Protein AF-A0A958QYE8-F1 (afdb_monomer_lite)

Foldseek 3Di:
DQAQVVLLVLLVQQLVCVVVVHQSVVSLVVSCVVCVPRPLSVVSVVQVVCVVDPCNVVSVVPDDHDPSSVLSVVLSVCVVVVDDSNVVSVVSSVVSVVVVVVVVVVVVVCVVVVVVVVVCVVVVVVVVCVVCVVVVVVVVVVVD

Sequence (144 aa):
MEDIAPPLRFVLSLRMGIDNGHSIQNSIRHFIEEFPTNSFTLLLELWMAESKTENRSKFLSSVHWTPWRQIVLDLVDLGLQGHSILEDLDALEKDLTLACENQIARELQKLPFVALIPVLMLQFPAYLLLLLGPWLSELIEQLV

Radius of gyration: 26.41 Å; chains: 1; bounding box: 58×33×73 Å

Secondary structure (DSSP, 8-state):
-TTTHHHHHHHHHHHHHHHTT--HHHHHHHHHHH-TT-HHHHHHHHHHHHTTSTTHHHHHHHS---HHHHHHHHHHHHHHTT---HHHHHHHHHHHHHHHHHHHHHHHHHHHHHHHHHHHHHHHHHHHHHHHHHHHHHHHHHH-

pLDDT: mean 87.39, std 8.95, range [54.25, 95.0]

Structure (mmCIF, N/CA/C/O backbone):
data_AF-A0A958QYE8-F1
#
_entry.id   AF-A0A958QYE8-F1
#
loop_
_atom_site.group_PDB
_atom_site.id
_atom_site.type_symbol
_atom_site.label_atom_id
_atom_site.label_alt_id
_atom_site.label_comp_id
_atom_site.label_asym_id
_atom_site.label_entity_id
_atom_site.label_seq_id
_atom_site.pdbx_PDB_ins_code
_atom_site.Cartn_x
_atom_site.Cartn_y
_atom_site.Cartn_z
_atom_site.occupancy
_atom_site.B_iso_or_equiv
_atom_site.auth_seq_id
_atom_site.auth_comp_id
_atom_site.auth_asym_id
_atom_site.auth_atom_id
_atom_site.pdbx_PDB_model_num
ATOM 1 N N . MET A 1 1 ? 3.872 4.231 -7.619 1.00 54.25 1 MET A N 1
ATOM 2 C CA . MET A 1 1 ? 3.409 3.178 -6.681 1.00 54.25 1 MET A CA 1
ATOM 3 C C . MET A 1 1 ? 2.779 3.754 -5.404 1.00 54.25 1 MET A C 1
ATOM 5 O O . MET A 1 1 ? 2.394 2.982 -4.537 1.00 54.25 1 MET A O 1
ATOM 9 N N . GLU A 1 2 ? 2.646 5.081 -5.263 1.00 58.41 2 GLU A N 1
ATOM 10 C CA . GLU A 1 2 ? 2.362 5.722 -3.964 1.00 58.41 2 GLU A CA 1
ATOM 11 C C . GLU A 1 2 ? 0.888 5.691 -3.519 1.00 58.41 2 GLU A C 1
ATOM 13 O O . GLU A 1 2 ? 0.601 5.923 -2.344 1.00 58.41 2 GLU A O 1
ATOM 18 N N . ASP A 1 3 ? -0.053 5.373 -4.412 1.00 66.62 3 ASP A N 1
ATOM 19 C CA . ASP A 1 3 ? -1.479 5.553 -4.104 1.00 66.62 3 ASP A CA 1
ATOM 20 C C . ASP A 1 3 ? -2.139 4.354 -3.410 1.00 66.62 3 ASP A C 1
ATOM 22 O O . ASP A 1 3 ? -2.993 4.565 -2.549 1.00 66.62 3 ASP A O 1
ATOM 26 N N . ILE A 1 4 ? -1.748 3.119 -3.760 1.00 75.81 4 ILE A N 1
ATOM 27 C CA . ILE A 1 4 ? -2.414 1.872 -3.314 1.00 75.81 4 ILE A CA 1
ATOM 28 C C . ILE A 1 4 ? -1.532 1.048 -2.364 1.00 75.81 4 ILE A C 1
ATOM 30 O O . ILE A 1 4 ? -2.034 0.449 -1.414 1.00 75.81 4 ILE A O 1
ATOM 34 N N . ALA A 1 5 ? -0.211 1.047 -2.566 1.00 82.19 5 ALA A N 1
ATOM 35 C CA . ALA A 1 5 ? 0.693 0.211 -1.775 1.00 82.19 5 ALA A CA 1
ATOM 36 C C . ALA A 1 5 ? 0.781 0.620 -0.287 1.00 82.19 5 ALA A C 1
ATOM 38 O O . ALA A 1 5 ? 0.734 -0.272 0.563 1.00 82.19 5 ALA A O 1
ATOM 39 N N . PRO A 1 6 ? 0.868 1.919 0.080 1.00 87.56 6 PRO A N 1
ATOM 40 C CA . PRO A 1 6 ? 0.916 2.303 1.492 1.00 87.56 6 PRO A CA 1
ATOM 41 C C . PRO A 1 6 ? -0.366 1.974 2.282 1.00 87.56 6 PRO A C 1
ATOM 43 O O . PRO A 1 6 ? -0.230 1.396 3.362 1.00 87.56 6 PRO A O 1
ATOM 46 N N . PRO A 1 7 ? -1.587 2.249 1.769 1.00 90.38 7 PRO A N 1
ATOM 47 C CA . PRO A 1 7 ? -2.825 1.833 2.432 1.00 90.38 7 PRO A CA 1
ATOM 48 C C . PRO A 1 7 ? -2.943 0.316 2.604 1.00 90.38 7 PRO A C 1
ATOM 50 O O . PRO A 1 7 ? -3.284 -0.138 3.690 1.00 90.38 7 PRO A O 1
ATOM 53 N N . LEU A 1 8 ? -2.596 -0.475 1.578 1.00 92.12 8 LEU A N 1
ATOM 54 C CA . LEU A 1 8 ? -2.614 -1.941 1.668 1.00 92.12 8 LEU A CA 1
ATOM 55 C C . LEU A 1 8 ? -1.680 -2.448 2.770 1.00 92.12 8 LEU A C 1
ATOM 57 O O . LEU A 1 8 ? -2.070 -3.268 3.597 1.00 92.12 8 LEU A O 1
ATOM 61 N N . ARG A 1 9 ? -0.451 -1.925 2.820 1.00 92.12 9 ARG A N 1
ATOM 62 C CA . ARG A 1 9 ? 0.522 -2.308 3.848 1.00 92.12 9 ARG A CA 1
ATOM 63 C C . ARG A 1 9 ? 0.019 -1.993 5.255 1.00 92.12 9 ARG A C 1
ATOM 65 O O . ARG A 1 9 ? 0.217 -2.791 6.167 1.00 92.12 9 ARG A O 1
ATOM 72 N N . PHE A 1 10 ? -0.620 -0.841 5.422 1.00 93.88 10 PHE A N 1
ATOM 73 C CA . PHE A 1 10 ? -1.219 -0.457 6.690 1.00 93.88 10 PHE A CA 1
ATOM 74 C C . PHE A 1 10 ? -2.375 -1.380 7.082 1.00 93.88 10 PHE A C 1
ATOM 76 O O . PHE A 1 10 ? -2.386 -1.855 8.211 1.00 93.88 10 PHE A O 1
ATOM 83 N N . VAL A 1 11 ? -3.293 -1.690 6.160 1.00 94.31 11 VAL A N 1
ATOM 84 C CA . VAL A 1 11 ? -4.408 -2.625 6.405 1.00 94.31 11 VAL A CA 1
ATOM 85 C C . VAL A 1 11 ? -3.886 -3.990 6.860 1.00 94.31 11 VAL A C 1
ATOM 87 O O . VAL A 1 11 ? -4.338 -4.498 7.883 1.00 94.31 11 VAL A O 1
ATOM 90 N N . LEU A 1 12 ? -2.867 -4.530 6.182 1.00 93.25 12 LEU A N 1
ATOM 91 C CA . LEU A 1 12 ? -2.224 -5.794 6.558 1.00 93.25 12 LEU A CA 1
ATOM 92 C C . LEU A 1 12 ? -1.602 -5.738 7.962 1.00 93.25 12 LEU A C 1
ATOM 94 O O . LEU A 1 12 ? -1.792 -6.648 8.769 1.00 93.25 12 LEU A O 1
ATOM 98 N N . SER A 1 13 ? -0.875 -4.661 8.272 1.00 93.50 13 SER A N 1
ATOM 99 C CA . SER A 1 13 ? -0.267 -4.467 9.593 1.00 93.50 13 SER A CA 1
ATOM 100 C C . SER A 1 13 ? -1.315 -4.304 10.692 1.00 93.50 13 SER A C 1
ATOM 102 O O . SER A 1 13 ? -1.131 -4.813 11.798 1.00 93.50 13 SER A O 1
ATOM 104 N N . LEU A 1 14 ? -2.400 -3.586 10.405 1.00 94.25 14 LEU A N 1
ATOM 105 C CA . LEU A 1 14 ? -3.479 -3.336 11.346 1.00 94.25 14 LEU A CA 1
ATOM 106 C C . LEU A 1 14 ? -4.229 -4.629 11.656 1.00 94.25 14 LEU A C 1
ATOM 108 O O . LEU A 1 14 ? -4.405 -4.958 12.827 1.00 94.25 14 LEU A O 1
ATOM 112 N N . ARG A 1 15 ? -4.597 -5.389 10.622 1.00 93.75 15 ARG A N 1
ATOM 113 C CA . ARG A 1 15 ? -5.229 -6.702 10.757 1.00 93.75 15 ARG A CA 1
ATOM 114 C C . ARG A 1 15 ? -4.366 -7.646 11.588 1.00 93.75 15 ARG A C 1
ATOM 116 O O . ARG A 1 15 ? -4.839 -8.174 12.585 1.00 93.75 15 ARG A O 1
ATOM 123 N N . MET A 1 16 ? -3.088 -7.790 11.236 1.00 92.69 16 MET A N 1
ATOM 124 C CA . MET A 1 16 ? -2.157 -8.634 11.991 1.00 92.69 16 MET A CA 1
ATOM 125 C C . MET A 1 16 ? -2.052 -8.193 13.456 1.00 92.69 16 MET A C 1
ATOM 127 O O . MET A 1 16 ? -1.948 -9.021 14.356 1.00 92.69 16 MET A O 1
ATOM 131 N N . GLY A 1 17 ? -2.101 -6.886 13.715 1.00 92.50 17 GLY A N 1
ATOM 132 C CA . GLY A 1 17 ? -2.165 -6.350 15.067 1.00 92.50 17 GLY A CA 1
ATOM 133 C C . GLY A 1 17 ? -3.415 -6.801 15.825 1.00 92.50 17 GLY A C 1
ATOM 134 O O . GLY A 1 17 ? -3.298 -7.297 16.945 1.00 92.50 17 GLY A O 1
ATOM 135 N N . ILE A 1 18 ? -4.587 -6.666 15.205 1.00 91.75 18 ILE A N 1
ATOM 136 C CA . ILE A 1 18 ? -5.882 -7.049 15.785 1.00 91.75 18 ILE A CA 1
ATOM 137 C C . ILE A 1 18 ? -5.949 -8.562 16.033 1.00 91.75 18 ILE A C 1
ATOM 139 O O . ILE A 1 18 ? -6.336 -8.973 17.125 1.00 91.75 18 ILE A O 1
ATOM 143 N N . ASP A 1 19 ? -5.508 -9.381 15.075 1.00 91.69 19 ASP A N 1
ATOM 144 C CA . ASP A 1 19 ? -5.477 -10.848 15.191 1.00 91.69 19 ASP A CA 1
ATOM 145 C C . ASP A 1 19 ? -4.584 -11.313 16.357 1.00 91.69 19 ASP A C 1
ATOM 147 O O . ASP A 1 19 ? -4.879 -12.301 17.030 1.00 91.69 19 ASP A O 1
ATOM 151 N N . ASN A 1 20 ? -3.522 -10.557 16.654 1.00 92.81 20 ASN A N 1
ATOM 152 C CA . ASN A 1 20 ? -2.636 -10.785 17.797 1.00 92.81 20 ASN A CA 1
ATOM 153 C C . ASN A 1 20 ? -3.158 -10.182 19.119 1.00 92.81 20 ASN A C 1
ATOM 155 O O . ASN A 1 20 ? -2.465 -10.223 20.137 1.00 92.81 20 ASN A O 1
ATOM 159 N N . GLY A 1 21 ? -4.365 -9.610 19.130 1.00 91.94 21 GLY A N 1
ATOM 160 C CA . GLY A 1 21 ? -4.985 -9.012 20.314 1.00 91.94 21 GLY A CA 1
ATOM 161 C C . GLY A 1 21 ? -4.470 -7.614 20.669 1.00 91.94 21 GLY A C 1
ATOM 162 O O . GLY A 1 21 ? -4.717 -7.132 21.777 1.00 91.94 21 GLY A O 1
ATOM 163 N N . HIS A 1 22 ? -3.753 -6.937 19.766 1.00 92.62 22 HIS A N 1
ATOM 164 C CA . HIS A 1 22 ? -3.380 -5.539 19.964 1.00 92.62 22 HIS A CA 1
ATOM 165 C C . HIS A 1 22 ? -4.569 -4.607 19.718 1.00 92.62 22 HIS A C 1
ATOM 167 O O . HIS A 1 22 ? -5.427 -4.851 18.872 1.00 92.62 22 HIS A O 1
ATOM 173 N N . SER A 1 23 ? -4.604 -3.491 20.450 1.00 92.50 23 SER A N 1
ATOM 174 C CA . SER A 1 23 ? -5.573 -2.436 20.167 1.00 92.50 23 SER A CA 1
ATOM 175 C C . SER A 1 23 ? -5.223 -1.723 18.862 1.00 92.50 23 SER A C 1
ATOM 177 O O . SER A 1 23 ? -4.049 -1.524 18.545 1.00 92.50 23 SER A O 1
ATOM 179 N N . ILE A 1 24 ? -6.247 -1.246 18.156 1.00 91.50 24 ILE A N 1
ATOM 180 C CA . ILE A 1 24 ? -6.110 -0.481 16.908 1.00 91.50 24 ILE A CA 1
ATOM 181 C C . ILE A 1 24 ? -5.141 0.698 17.080 1.00 91.50 24 ILE A C 1
ATOM 183 O O . ILE A 1 24 ? -4.248 0.893 16.263 1.00 91.50 24 ILE A O 1
ATOM 187 N N . GLN A 1 25 ? -5.246 1.445 18.186 1.00 91.38 25 GLN A N 1
ATOM 188 C CA . GLN A 1 25 ? -4.328 2.553 18.485 1.00 91.38 25 GLN A CA 1
ATOM 189 C C . GLN A 1 25 ? -2.870 2.100 18.600 1.00 91.38 25 GLN A C 1
ATOM 191 O O . GLN A 1 25 ? -1.970 2.799 18.135 1.00 91.38 25 GLN A O 1
ATOM 196 N N . ASN A 1 26 ? -2.629 0.950 19.236 1.00 92.62 26 ASN A N 1
ATOM 197 C CA . ASN A 1 26 ? -1.281 0.419 19.384 1.00 92.62 26 ASN A CA 1
ATOM 198 C C . ASN A 1 26 ? -0.715 -0.032 18.034 1.00 92.62 26 ASN A C 1
ATOM 200 O O . ASN A 1 26 ? 0.432 0.271 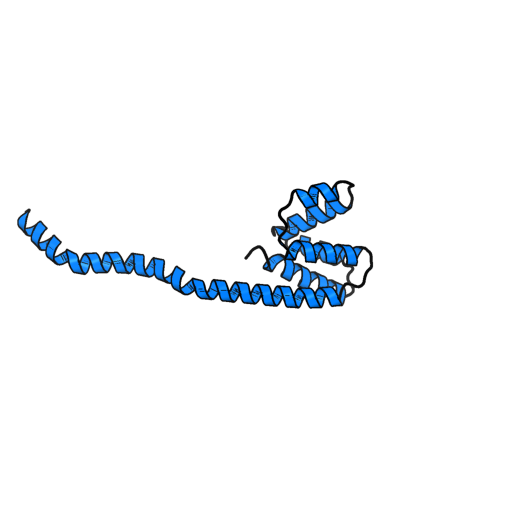17.722 1.00 92.62 26 ASN A O 1
ATOM 204 N N . SER A 1 27 ? -1.533 -0.687 17.210 1.00 93.88 27 SER A N 1
ATOM 205 C CA . SER A 1 27 ? -1.158 -1.106 15.857 1.00 93.88 27 SER A CA 1
ATOM 206 C C . SER A 1 27 ? -0.851 0.078 14.938 1.00 93.88 27 SER A C 1
ATOM 208 O O . SER A 1 27 ? 0.134 0.034 14.206 1.00 93.88 27 SER A O 1
ATOM 210 N N . ILE A 1 28 ? -1.629 1.165 15.013 1.00 92.50 28 ILE A N 1
ATOM 211 C CA . ILE A 1 28 ? -1.352 2.395 14.254 1.00 92.50 28 ILE A CA 1
ATOM 212 C C . ILE A 1 28 ? -0.016 3.003 14.679 1.00 92.50 28 ILE A C 1
ATOM 214 O O . ILE A 1 28 ? 0.795 3.361 13.828 1.00 92.50 28 ILE A O 1
ATOM 218 N N . ARG A 1 29 ? 0.232 3.103 15.992 1.00 92.31 29 ARG A N 1
ATOM 219 C CA . ARG A 1 29 ? 1.492 3.647 16.510 1.00 92.31 29 ARG A CA 1
ATOM 220 C C . ARG A 1 29 ? 2.687 2.809 16.061 1.00 92.31 29 ARG A C 1
ATOM 222 O O . ARG A 1 29 ? 3.643 3.373 15.544 1.00 92.31 29 ARG A O 1
ATOM 229 N N . HIS A 1 30 ? 2.595 1.485 16.188 1.00 92.81 30 HIS A N 1
ATOM 230 C CA . HIS A 1 30 ? 3.639 0.571 15.727 1.00 92.81 30 HIS A CA 1
ATOM 231 C C . HIS A 1 30 ? 3.926 0.753 14.232 1.00 92.81 30 HIS A C 1
ATOM 233 O O . HIS A 1 30 ? 5.079 0.845 13.828 1.00 92.81 30 HIS A O 1
ATOM 239 N N . PHE A 1 31 ? 2.886 0.868 13.402 1.00 93.12 31 PHE A N 1
ATOM 240 C CA . PHE A 1 31 ? 3.055 1.078 11.965 1.00 93.12 31 PHE A CA 1
ATOM 241 C C . PHE A 1 31 ? 3.776 2.394 11.631 1.00 93.12 31 PHE A C 1
ATOM 243 O O . PHE A 1 31 ? 4.609 2.438 10.727 1.00 93.12 31 PHE A O 1
ATOM 250 N N . ILE A 1 32 ? 3.461 3.470 12.354 1.00 92.31 32 ILE A N 1
ATOM 251 C CA . ILE A 1 32 ? 4.116 4.773 12.185 1.00 92.31 32 ILE A CA 1
ATOM 252 C C . ILE A 1 32 ? 5.596 4.694 12.575 1.00 92.31 32 ILE A C 1
ATOM 254 O O . ILE A 1 32 ? 6.448 5.180 11.832 1.00 92.31 32 ILE A O 1
ATOM 258 N N . GLU A 1 33 ? 5.905 4.039 13.696 1.00 91.75 33 GLU A N 1
ATOM 259 C CA . GLU A 1 33 ? 7.278 3.834 14.174 1.00 91.75 33 GLU A CA 1
ATOM 260 C C . GLU A 1 33 ? 8.104 2.968 13.212 1.00 91.75 33 GLU A C 1
ATOM 262 O O . GLU A 1 33 ? 9.286 3.234 12.994 1.00 91.75 33 GLU A O 1
ATOM 267 N N . GLU A 1 34 ? 7.483 1.960 12.596 1.00 90.69 34 GLU A N 1
ATOM 268 C CA . GLU A 1 34 ? 8.137 1.071 11.635 1.00 90.69 34 GLU A CA 1
ATOM 269 C C . GLU A 1 34 ? 8.401 1.763 10.281 1.00 90.69 34 GLU A C 1
ATOM 271 O O . GLU A 1 34 ? 9.402 1.475 9.617 1.00 90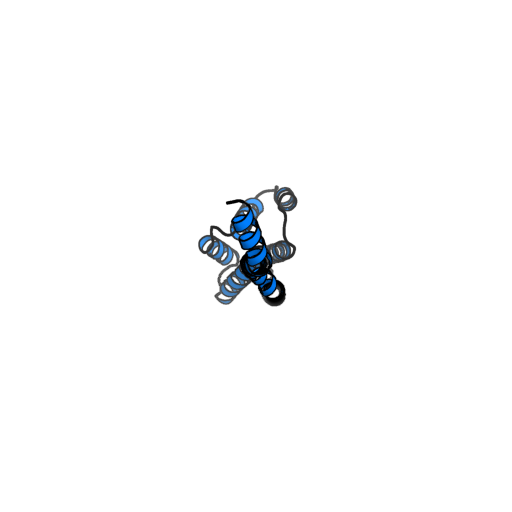.69 34 GLU A O 1
ATOM 276 N N . PHE A 1 35 ? 7.542 2.709 9.869 1.00 88.00 35 PHE A N 1
ATOM 277 C CA . PHE A 1 35 ? 7.607 3.369 8.554 1.00 88.00 35 PHE A CA 1
ATOM 278 C C . PHE A 1 35 ? 7.537 4.908 8.603 1.00 88.00 35 PHE A C 1
ATOM 280 O O . PHE A 1 35 ? 6.682 5.500 7.940 1.00 88.00 35 PHE A O 1
ATOM 287 N N . PRO A 1 36 ? 8.464 5.607 9.277 1.00 82.88 36 PRO A N 1
ATOM 288 C CA . PRO A 1 36 ? 8.345 7.045 9.546 1.00 82.88 36 PRO A CA 1
ATOM 289 C C . PRO A 1 36 ? 8.422 7.946 8.300 1.00 82.88 36 PRO A C 1
ATOM 291 O O . PRO A 1 36 ? 7.931 9.068 8.309 1.00 82.88 36 PRO A O 1
ATOM 294 N N . THR A 1 37 ? 9.036 7.486 7.207 1.00 82.06 37 THR A N 1
ATOM 295 C CA . THR A 1 37 ? 9.267 8.299 5.995 1.00 82.06 37 THR A CA 1
ATOM 296 C C . THR A 1 37 ? 8.199 8.133 4.913 1.00 82.06 37 THR A C 1
ATOM 298 O O . THR A 1 37 ? 8.326 8.697 3.826 1.00 82.06 37 THR A O 1
ATOM 301 N N . ASN A 1 38 ? 7.152 7.349 5.168 1.00 83.56 38 ASN A N 1
ATOM 302 C CA . ASN A 1 38 ? 6.104 7.097 4.186 1.00 83.56 38 ASN A CA 1
ATOM 303 C C . ASN A 1 38 ? 5.130 8.289 4.114 1.00 83.56 38 ASN A C 1
ATOM 305 O O . ASN A 1 38 ? 4.677 8.814 5.127 1.00 83.56 38 ASN A O 1
ATOM 309 N N . SER A 1 39 ? 4.749 8.712 2.906 1.00 82.88 39 SER A N 1
ATOM 310 C CA . SER A 1 39 ? 3.767 9.792 2.735 1.00 82.88 39 SER A CA 1
ATOM 311 C C . SER A 1 39 ? 2.436 9.483 3.427 1.00 82.88 39 SER A C 1
ATOM 313 O O . SER A 1 39 ? 1.774 10.387 3.930 1.00 82.88 39 SER A O 1
ATOM 315 N N . PHE A 1 40 ? 2.059 8.205 3.515 1.00 86.62 40 PHE A N 1
ATOM 316 C CA . PHE A 1 40 ? 0.861 7.780 4.228 1.00 86.62 40 PHE A CA 1
ATOM 317 C C . PHE A 1 40 ? 1.013 7.791 5.755 1.00 86.62 40 PHE A C 1
ATOM 319 O O . PHE A 1 40 ? 0.041 8.099 6.438 1.00 86.62 40 PHE A O 1
ATOM 326 N N . THR A 1 41 ? 2.197 7.510 6.311 1.00 88.50 41 THR A N 1
ATOM 327 C CA . THR A 1 41 ? 2.399 7.598 7.769 1.00 88.50 41 THR A CA 1
ATOM 328 C C . THR A 1 41 ? 2.382 9.037 8.245 1.00 88.50 41 THR A C 1
ATOM 330 O O . THR A 1 41 ? 1.718 9.315 9.234 1.00 88.50 41 THR A O 1
ATOM 333 N N . LEU A 1 42 ? 2.974 9.967 7.491 1.00 86.25 42 LEU A N 1
ATOM 334 C CA . LEU A 1 42 ? 2.844 11.403 7.767 1.00 86.25 42 LEU A CA 1
ATOM 335 C C . LEU A 1 42 ? 1.372 11.845 7.776 1.00 86.25 42 LEU A C 1
ATOM 337 O O . LEU A 1 42 ? 0.946 12.608 8.641 1.00 86.25 42 LEU A O 1
ATOM 341 N N . LEU A 1 43 ? 0.567 11.339 6.835 1.00 86.25 43 LEU A N 1
ATOM 342 C CA . LEU A 1 43 ? -0.872 11.610 6.803 1.00 86.25 43 LEU A CA 1
ATOM 343 C C . LEU A 1 43 ? -1.613 10.998 7.996 1.00 86.25 43 LEU A C 1
ATOM 345 O O . LEU A 1 43 ? -2.483 11.659 8.556 1.00 86.25 43 LEU A O 1
ATOM 349 N N . LEU A 1 44 ? -1.274 9.769 8.393 1.00 88.19 44 LEU A N 1
ATOM 350 C CA . LEU A 1 44 ? -1.829 9.112 9.580 1.00 88.19 44 LEU A CA 1
ATOM 351 C C . LEU A 1 44 ? -1.470 9.862 10.867 1.00 88.19 44 LEU A C 1
ATOM 353 O O . LEU A 1 44 ? -2.332 10.034 11.724 1.00 88.19 44 LEU A O 1
ATOM 357 N N . GLU A 1 45 ? -0.230 10.333 11.000 1.00 88.06 45 GLU A N 1
ATOM 358 C CA . GLU A 1 45 ? 0.218 11.146 12.134 1.00 88.06 45 GLU A CA 1
ATOM 359 C C . GLU A 1 45 ? -0.567 12.454 12.225 1.00 88.06 45 GLU A C 1
ATOM 361 O O . GLU A 1 45 ? -1.113 12.773 13.284 1.00 88.06 45 GLU A O 1
ATOM 366 N N . LEU A 1 46 ? -0.675 13.182 11.109 1.00 85.31 46 LEU A N 1
ATOM 367 C CA . LEU A 1 46 ? -1.453 14.418 11.029 1.00 85.31 46 LEU A CA 1
ATOM 368 C C . LEU A 1 46 ? -2.933 14.168 11.344 1.00 85.31 46 LEU A C 1
ATOM 370 O O . LEU A 1 46 ? -3.529 14.899 12.133 1.00 85.31 46 LEU A O 1
ATOM 374 N N . TRP A 1 47 ? -3.515 13.106 10.786 1.00 85.69 47 TRP A N 1
ATOM 375 C CA . TRP A 1 47 ? -4.898 12.714 11.051 1.00 85.69 47 TRP A CA 1
ATOM 376 C C . TRP A 1 47 ? -5.122 12.359 12.529 1.00 85.69 47 TRP A C 1
ATOM 378 O O . TRP A 1 47 ? -6.092 12.821 13.131 1.00 85.69 47 TRP A O 1
ATOM 388 N N . MET A 1 48 ? -4.205 11.614 13.156 1.00 84.00 48 MET A N 1
ATOM 389 C CA . MET A 1 48 ? -4.286 11.297 14.585 1.00 84.00 48 MET A CA 1
ATOM 390 C C . MET A 1 48 ? -4.129 12.537 15.469 1.00 84.00 48 MET A C 1
ATOM 392 O O . MET A 1 48 ? -4.804 12.635 16.496 1.00 84.00 48 MET A O 1
ATOM 396 N N . ALA A 1 49 ? -3.263 13.481 15.094 1.00 83.62 49 ALA A N 1
ATOM 397 C CA . ALA A 1 49 ? -3.092 14.738 15.817 1.00 83.62 49 ALA A CA 1
ATOM 398 C C . ALA A 1 49 ? -4.362 15.602 15.745 1.00 83.62 49 ALA A C 1
ATOM 400 O O . ALA A 1 49 ? -4.839 16.073 16.777 1.00 83.62 49 ALA A O 1
ATOM 401 N N . GLU A 1 50 ? -4.953 15.736 14.555 1.00 78.94 50 GLU A N 1
ATOM 402 C CA . GLU A 1 50 ? -6.149 16.554 14.318 1.00 78.94 50 GLU A CA 1
ATOM 403 C C . GLU A 1 50 ? -7.453 15.903 14.793 1.00 78.94 50 GLU A C 1
ATOM 405 O O . GLU A 1 50 ? -8.434 16.605 15.032 1.00 78.94 50 GLU A O 1
ATOM 410 N N . SER A 1 51 ? -7.478 14.582 15.013 1.00 67.19 51 SER A N 1
ATOM 411 C CA . SER A 1 51 ? -8.625 13.891 15.629 1.00 67.19 51 SER A CA 1
ATOM 412 C C . SER A 1 51 ? -8.985 14.434 17.021 1.00 67.19 51 SER A C 1
ATOM 414 O O . SER A 1 51 ? -10.110 14.259 17.484 1.00 67.19 51 SER A O 1
ATOM 416 N N . LYS A 1 52 ? -8.041 15.121 17.680 1.00 66.38 52 LYS A N 1
ATOM 417 C CA . LYS A 1 52 ? -8.196 15.708 19.018 1.00 66.38 52 LYS A CA 1
ATOM 418 C C . LYS A 1 52 ? -8.652 17.171 19.000 1.00 66.38 52 LYS A C 1
ATOM 420 O O . LYS A 1 52 ? -8.895 17.728 20.069 1.00 66.38 52 LYS A O 1
ATOM 425 N N . THR A 1 53 ? -8.775 17.788 17.826 1.00 66.44 53 THR A N 1
ATOM 426 C CA . THR A 1 53 ? -9.097 19.212 17.659 1.00 66.44 53 THR A CA 1
ATOM 427 C C . THR A 1 53 ? -10.403 19.394 16.877 1.00 66.44 53 THR A C 1
ATOM 429 O O . THR A 1 53 ? -10.718 18.626 15.973 1.00 66.44 53 THR A O 1
ATOM 432 N N . GLU A 1 54 ? -11.147 20.477 17.132 1.00 62.97 54 GLU A N 1
ATOM 433 C CA . GLU A 1 54 ? -12.351 20.865 16.357 1.00 62.97 54 GLU A CA 1
ATOM 434 C C . GLU A 1 54 ? -12.078 21.149 14.857 1.00 62.97 54 GLU A C 1
ATOM 436 O O . GLU A 1 54 ? -13.004 21.382 14.081 1.00 62.97 54 GLU A O 1
ATOM 441 N N . ASN A 1 55 ? -10.816 21.110 14.413 1.00 64.81 55 ASN A N 1
ATOM 442 C CA . ASN A 1 55 ? -10.385 21.436 13.051 1.00 64.81 55 ASN A CA 1
ATOM 443 C C . ASN A 1 55 ? -10.359 20.248 12.069 1.00 64.81 55 ASN A C 1
ATOM 445 O O . ASN A 1 55 ? -9.970 20.436 10.912 1.00 64.81 55 ASN A O 1
ATOM 449 N N . ARG A 1 56 ? -10.821 19.055 12.470 1.00 66.62 56 ARG A N 1
ATOM 450 C CA . ARG A 1 56 ? -10.843 17.841 11.627 1.00 66.62 56 ARG A CA 1
ATOM 451 C C . ARG A 1 56 ? -11.444 18.077 10.233 1.00 66.62 56 ARG A C 1
ATOM 453 O O . ARG A 1 56 ? -10.891 17.623 9.235 1.00 66.62 56 ARG A O 1
ATOM 460 N N . SER A 1 57 ? -12.534 18.842 10.140 1.00 62.69 57 SER A N 1
ATOM 461 C CA . SER A 1 57 ? -13.207 19.141 8.865 1.00 62.69 57 SER A CA 1
ATOM 462 C C . SER A 1 57 ? -12.365 19.998 7.913 1.00 62.69 57 SER A C 1
ATOM 464 O O . SER A 1 57 ? -12.392 19.777 6.703 1.00 62.69 57 SER A O 1
ATOM 466 N N . LYS A 1 58 ? -11.565 20.936 8.439 1.00 66.19 58 LYS A N 1
ATOM 467 C CA . LYS A 1 58 ? -10.663 21.769 7.629 1.00 66.19 58 LYS A CA 1
ATOM 468 C C . LYS A 1 58 ? -9.476 20.968 7.105 1.00 66.19 58 LYS A C 1
ATOM 470 O O . LYS A 1 58 ? -9.123 21.126 5.939 1.00 66.19 58 LYS A O 1
ATOM 475 N N . PHE A 1 59 ? -8.906 20.083 7.922 1.00 70.62 59 PHE A N 1
ATOM 476 C CA . PHE A 1 59 ? -7.811 19.206 7.501 1.00 70.62 59 PHE A CA 1
ATOM 477 C C . PHE A 1 59 ? -8.244 18.230 6.399 1.00 70.62 59 PHE A C 1
ATOM 479 O O . PHE A 1 59 ? -7.571 18.089 5.380 1.00 70.62 59 PHE A O 1
ATOM 486 N N . LEU A 1 60 ? -9.421 17.614 6.550 1.00 67.94 60 LEU A N 1
ATOM 487 C CA . LEU A 1 60 ? -9.964 16.718 5.527 1.00 67.94 60 LEU A CA 1
ATOM 488 C C . LEU A 1 60 ? -10.171 17.427 4.180 1.00 67.94 60 LEU A C 1
ATOM 490 O O . LEU A 1 60 ? -9.998 16.799 3.140 1.00 67.94 60 LEU A O 1
ATOM 494 N N . SER A 1 61 ? -10.479 18.729 4.196 1.00 66.50 61 SER A N 1
ATOM 495 C CA . SER A 1 61 ? -10.655 19.534 2.980 1.00 66.50 61 SER A CA 1
ATOM 496 C C . SER A 1 61 ? -9.355 20.031 2.331 1.00 66.50 61 SER A C 1
ATOM 498 O O . SER A 1 61 ? -9.373 20.381 1.154 1.00 66.50 61 SER A O 1
ATOM 500 N N . SER A 1 62 ? -8.234 20.079 3.063 1.00 70.75 62 SER A N 1
ATOM 501 C CA . SER A 1 62 ? -6.961 20.617 2.556 1.00 70.75 62 SER A CA 1
ATOM 502 C C . SER A 1 62 ? -6.031 19.556 1.966 1.00 70.75 62 SER A C 1
ATOM 504 O O . SER A 1 62 ? -5.123 19.891 1.204 1.00 70.75 62 SER A O 1
ATOM 506 N N . VAL A 1 63 ? -6.249 18.283 2.294 1.00 75.81 63 VAL A N 1
ATOM 507 C CA . VAL A 1 63 ? -5.428 17.163 1.825 1.00 75.81 63 VAL A CA 1
ATOM 508 C C . VAL A 1 63 ? -6.098 16.472 0.639 1.00 75.81 63 VAL A C 1
ATOM 510 O O . VAL A 1 63 ? -7.284 16.151 0.672 1.00 75.81 63 VAL A O 1
ATOM 513 N N . HIS A 1 64 ? -5.326 16.197 -0.416 1.00 74.06 64 HIS A N 1
ATOM 514 C CA . HIS A 1 64 ? -5.801 15.355 -1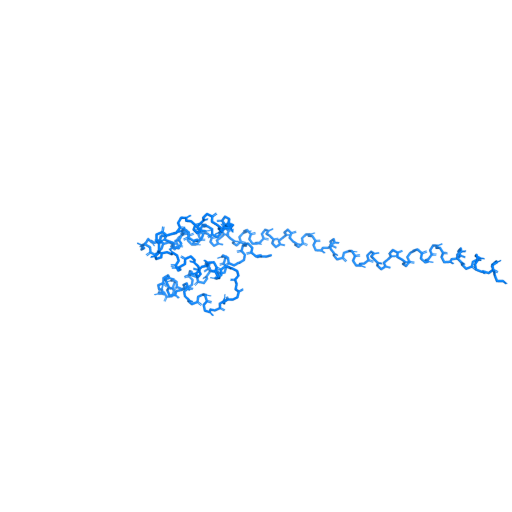.509 1.00 74.06 64 HIS A CA 1
ATOM 515 C C . HIS A 1 64 ? -5.756 13.885 -1.089 1.00 74.06 64 HIS A C 1
ATOM 517 O O . HIS A 1 64 ? -4.692 13.263 -1.032 1.00 74.06 64 HIS A O 1
ATOM 523 N N . TRP A 1 65 ? -6.922 13.331 -0.778 1.00 76.56 65 TRP A N 1
ATOM 524 C CA . TRP A 1 65 ? -7.051 11.929 -0.418 1.00 76.56 65 TRP A CA 1
ATOM 525 C C . TRP A 1 65 ? -7.327 11.080 -1.652 1.00 76.56 65 TRP A C 1
ATOM 527 O O . TRP A 1 65 ? -8.254 11.354 -2.415 1.00 76.56 65 TRP A O 1
ATOM 537 N N . THR A 1 66 ? -6.561 10.005 -1.822 1.00 84.56 66 THR A N 1
ATOM 538 C CA . THR A 1 66 ? -6.971 8.953 -2.753 1.00 84.56 66 THR A CA 1
ATOM 539 C C . THR A 1 66 ? -8.185 8.2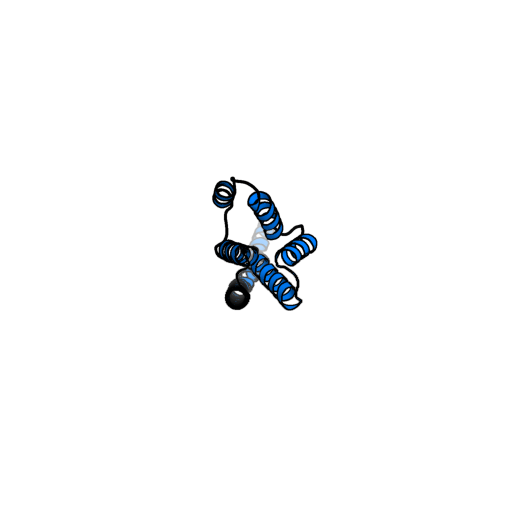19 -2.167 1.00 84.56 66 THR A C 1
ATOM 541 O O . THR A 1 66 ? -8.287 8.118 -0.939 1.00 84.56 66 THR A O 1
ATOM 544 N N . PRO A 1 67 ? -9.085 7.663 -3.001 1.00 86.12 67 PRO A N 1
ATOM 545 C CA . PRO A 1 67 ? -10.280 6.967 -2.513 1.00 86.12 67 PRO A CA 1
ATOM 546 C C . PRO A 1 67 ? -9.951 5.873 -1.489 1.00 86.12 67 PRO A C 1
ATOM 548 O O . PRO A 1 67 ? -10.574 5.780 -0.438 1.00 86.12 67 PRO A O 1
ATOM 551 N N . TRP A 1 68 ? -8.886 5.111 -1.746 1.00 88.44 68 TRP A N 1
ATOM 552 C CA . TRP A 1 68 ? -8.398 4.060 -0.855 1.00 88.44 68 TRP A CA 1
ATOM 553 C C . TRP A 1 68 ? -7.957 4.575 0.515 1.00 88.44 68 TRP A C 1
ATOM 555 O O . TRP A 1 68 ? -8.232 3.938 1.526 1.00 88.44 68 TRP A O 1
ATOM 565 N N . ARG A 1 69 ? -7.291 5.735 0.569 1.00 89.06 69 ARG A N 1
ATOM 566 C CA . ARG A 1 69 ? -6.863 6.338 1.838 1.00 89.06 69 ARG A CA 1
ATOM 567 C C . ARG A 1 69 ? -8.063 6.788 2.670 1.00 89.06 69 ARG A C 1
ATOM 569 O O . ARG A 1 69 ? -8.033 6.594 3.877 1.00 89.06 69 ARG A O 1
ATOM 576 N N . GLN A 1 70 ? -9.100 7.348 2.040 1.00 87.88 70 GLN A N 1
ATOM 577 C CA . GLN A 1 70 ? -10.323 7.755 2.747 1.00 87.88 70 GLN A CA 1
ATOM 578 C C . GLN A 1 70 ? -11.019 6.551 3.369 1.00 87.88 70 GLN A C 1
ATOM 580 O O . GLN A 1 70 ? -11.232 6.537 4.573 1.00 87.88 70 GLN A O 1
ATOM 585 N N . ILE A 1 71 ? -11.258 5.506 2.571 1.00 90.19 71 ILE A N 1
ATOM 586 C CA . ILE A 1 71 ? -11.940 4.290 3.031 1.00 90.19 71 ILE A CA 1
ATOM 587 C C . ILE A 1 71 ? -11.194 3.658 4.214 1.00 90.19 71 ILE A C 1
ATOM 589 O O . ILE A 1 71 ? -11.811 3.296 5.211 1.00 90.19 71 ILE A O 1
ATOM 593 N N . VAL A 1 72 ? -9.860 3.568 4.134 1.00 92.06 72 VAL A N 1
ATOM 594 C CA . VAL A 1 72 ? -9.035 3.055 5.237 1.00 92.06 72 VAL A CA 1
ATOM 595 C C . VAL A 1 72 ? -9.191 3.906 6.498 1.00 92.06 72 VAL A C 1
ATOM 597 O O . VAL A 1 72 ? -9.354 3.354 7.582 1.00 92.06 72 VAL A O 1
ATOM 600 N N . LEU A 1 73 ? -9.137 5.234 6.382 1.00 89.56 73 LEU A N 1
ATOM 601 C CA . LEU A 1 73 ? -9.253 6.121 7.542 1.00 89.56 73 LEU A CA 1
ATOM 602 C C . LEU A 1 73 ? -10.648 6.094 8.166 1.00 89.56 73 LEU A C 1
ATOM 604 O O . LEU A 1 73 ? -10.751 6.074 9.390 1.00 89.56 73 LEU A O 1
ATOM 608 N N . ASP A 1 74 ? -11.699 6.054 7.351 1.00 89.06 74 ASP A N 1
ATOM 609 C CA . ASP A 1 74 ? -13.083 5.961 7.820 1.00 89.06 74 ASP A CA 1
ATOM 610 C C . ASP A 1 74 ? -13.303 4.656 8.594 1.00 89.06 74 ASP A C 1
ATOM 612 O O . ASP A 1 74 ? -13.880 4.647 9.682 1.00 89.06 74 ASP A O 1
ATOM 616 N N . LEU A 1 75 ? -12.760 3.556 8.076 1.00 91.94 75 LEU A N 1
ATOM 617 C CA . LEU A 1 75 ? -12.826 2.250 8.716 1.00 91.94 75 LEU A CA 1
ATOM 618 C C . LEU A 1 75 ? -12.036 2.219 10.033 1.00 91.94 75 LEU A C 1
ATOM 620 O O . LEU A 1 75 ? -12.511 1.688 11.038 1.00 91.94 75 LEU A O 1
ATOM 624 N N . VAL A 1 76 ? -10.853 2.835 10.071 1.00 91.06 76 VAL A N 1
ATOM 625 C CA . VAL A 1 76 ? -10.095 2.998 11.320 1.00 91.06 76 VAL A CA 1
ATOM 626 C C . VAL A 1 76 ? -10.880 3.824 12.336 1.00 91.06 76 VAL A C 1
ATOM 628 O O . VAL A 1 76 ? -10.886 3.474 13.514 1.00 91.06 76 VAL A O 1
ATOM 631 N N . ASP A 1 77 ? -11.556 4.892 11.909 1.00 89.56 77 ASP A N 1
ATOM 632 C CA . ASP A 1 77 ? -12.365 5.736 12.792 1.00 89.56 77 ASP A CA 1
ATOM 633 C C . ASP A 1 77 ? -13.500 4.935 13.444 1.00 89.56 77 ASP A C 1
ATOM 635 O O . ASP A 1 77 ? -13.697 5.026 14.656 1.00 89.56 77 ASP A O 1
ATOM 639 N N . LEU A 1 78 ? -14.181 4.079 12.673 1.00 89.81 78 LEU A N 1
ATOM 640 C CA . LEU A 1 78 ? -15.187 3.146 13.193 1.00 89.81 78 LEU A CA 1
ATOM 641 C C . LEU A 1 78 ? -14.584 2.176 14.217 1.00 89.81 78 LEU A C 1
ATOM 643 O O . LEU A 1 78 ? -15.147 1.967 15.294 1.00 89.81 78 LEU A O 1
ATOM 647 N N . GLY A 1 79 ? -13.410 1.621 13.921 1.00 90.38 79 GLY A N 1
ATOM 648 C CA . GLY A 1 79 ? -12.718 0.713 14.832 1.00 90.38 79 GLY A CA 1
ATOM 649 C C . GLY A 1 79 ? -12.290 1.391 16.137 1.00 90.38 79 GLY A C 1
ATOM 650 O O . GLY A 1 79 ? -12.432 0.820 17.218 1.00 90.38 79 GLY A O 1
ATOM 651 N N . LEU A 1 80 ? -11.830 2.642 16.070 1.00 89.31 80 LEU A N 1
ATOM 652 C CA . LEU A 1 80 ? -11.498 3.446 17.250 1.00 89.31 80 LEU A CA 1
ATOM 653 C C . LEU A 1 80 ? -12.730 3.805 18.093 1.00 89.31 80 LEU A C 1
ATOM 655 O O . LEU A 1 80 ? -12.599 3.966 19.306 1.00 89.31 80 LEU A O 1
ATOM 659 N N . GLN A 1 81 ? -13.913 3.889 17.481 1.00 90.19 81 GLN A N 1
ATOM 660 C CA . GLN A 1 81 ? -15.197 4.049 18.176 1.00 90.19 81 GLN A CA 1
ATOM 661 C C . GLN A 1 81 ? -15.689 2.746 18.836 1.00 90.19 81 GLN A C 1
ATOM 663 O O . GLN A 1 81 ? -16.698 2.755 19.540 1.00 90.19 81 GLN A O 1
ATOM 668 N N . GLY A 1 82 ? -14.961 1.636 18.665 1.00 89.12 82 GLY A N 1
ATOM 669 C CA . GLY A 1 82 ? -15.268 0.341 19.273 1.00 89.12 82 GLY A CA 1
ATOM 670 C C . GLY A 1 82 ? -16.150 -0.562 18.412 1.00 89.12 82 GLY A C 1
ATOM 671 O O . GLY A 1 82 ? -16.609 -1.596 18.900 1.00 89.12 82 GLY A O 1
ATOM 672 N N . HIS A 1 83 ? -16.391 -0.206 17.148 1.00 92.06 83 HIS A N 1
ATOM 673 C CA . HIS A 1 83 ? -17.066 -1.098 16.212 1.00 92.06 83 HIS A CA 1
ATOM 674 C C . HIS A 1 83 ? -16.144 -2.252 15.796 1.00 92.06 83 HIS A C 1
ATOM 676 O O . HIS A 1 83 ? -14.927 -2.096 15.685 1.00 92.06 83 HIS A O 1
ATOM 682 N N . SER A 1 84 ? -16.733 -3.426 15.559 1.00 90.81 84 SER A N 1
ATOM 683 C CA . SER A 1 84 ? -16.014 -4.540 14.939 1.00 90.81 84 SER A CA 1
ATOM 684 C C . SER A 1 84 ? -15.764 -4.205 13.473 1.00 90.81 84 SER A C 1
ATOM 686 O O . SER A 1 84 ? -16.721 -3.991 12.738 1.00 90.81 84 SER A O 1
ATOM 688 N N . ILE A 1 85 ? -14.495 -4.163 13.070 1.00 93.62 85 ILE A N 1
ATOM 689 C CA . ILE A 1 85 ? -14.072 -3.786 11.711 1.00 93.62 85 ILE A CA 1
ATOM 690 C C . ILE A 1 85 ? -13.325 -4.908 10.979 1.00 93.62 85 ILE A C 1
ATOM 692 O O . ILE A 1 85 ? -12.768 -4.683 9.913 1.00 93.62 85 ILE A O 1
ATOM 696 N N . LEU A 1 86 ? -13.248 -6.107 11.565 1.00 91.31 86 LEU A N 1
ATOM 697 C CA . LEU A 1 86 ? -12.386 -7.183 11.061 1.00 91.31 86 LEU A CA 1
ATOM 698 C C . LEU A 1 86 ? -12.880 -7.723 9.709 1.00 91.31 86 LEU A C 1
ATOM 700 O O . LEU A 1 86 ? -12.091 -7.869 8.783 1.00 91.31 86 LEU A O 1
ATOM 704 N N . GLU A 1 87 ? -14.192 -7.927 9.562 1.00 93.06 87 GLU A N 1
ATOM 705 C CA . GLU A 1 87 ? -14.789 -8.351 8.287 1.00 93.06 87 GLU A CA 1
ATOM 706 C C . GLU A 1 87 ? -14.627 -7.283 7.192 1.00 93.06 87 GLU A C 1
ATOM 708 O O . GLU A 1 87 ? -14.301 -7.608 6.049 1.00 93.06 87 GLU A O 1
ATOM 713 N N . ASP A 1 88 ? -14.792 -6.007 7.551 1.00 93.69 88 ASP A N 1
ATOM 714 C CA . ASP A 1 88 ? -14.611 -4.891 6.621 1.00 93.69 88 ASP A CA 1
ATOM 715 C C . ASP A 1 88 ? -13.134 -4.722 6.219 1.00 93.69 88 ASP A C 1
ATOM 717 O O . ASP A 1 88 ? -12.841 -4.425 5.059 1.00 93.69 88 ASP A O 1
ATOM 721 N N . LEU A 1 89 ? -12.189 -4.962 7.142 1.00 93.31 89 LEU A N 1
ATOM 722 C CA . LEU A 1 89 ? -10.751 -5.009 6.845 1.00 93.31 89 LEU A CA 1
ATOM 723 C C . LEU A 1 89 ? -10.429 -6.126 5.855 1.00 93.31 89 LEU A C 1
ATOM 725 O O . LEU A 1 89 ? -9.695 -5.881 4.900 1.00 93.31 89 LEU A O 1
ATOM 729 N N . ASP A 1 90 ? -10.986 -7.321 6.054 1.00 93.69 90 ASP A N 1
ATOM 730 C CA . ASP A 1 90 ? -10.773 -8.467 5.165 1.00 93.69 90 ASP A CA 1
ATOM 731 C C . ASP A 1 90 ? -11.313 -8.206 3.752 1.00 93.69 90 ASP A C 1
ATOM 733 O O . ASP A 1 90 ? -10.700 -8.605 2.756 1.00 93.69 90 ASP A O 1
ATOM 737 N N . ALA A 1 91 ? -12.466 -7.543 3.640 1.00 94.50 91 ALA A N 1
ATOM 738 C CA . ALA A 1 91 ? -13.015 -7.130 2.352 1.00 94.50 91 ALA A CA 1
ATOM 739 C C . ALA A 1 91 ? -12.113 -6.082 1.679 1.00 94.50 91 ALA A C 1
ATOM 741 O O . ALA A 1 91 ? -11.718 -6.249 0.523 1.00 94.50 91 ALA A O 1
ATOM 742 N N . LEU A 1 92 ? -11.717 -5.051 2.428 1.00 94.25 92 LEU A N 1
ATOM 743 C CA . LEU A 1 92 ? -10.865 -3.976 1.930 1.00 94.25 92 LEU A CA 1
ATOM 744 C C . LEU A 1 92 ? -9.473 -4.472 1.519 1.00 94.25 92 LEU A C 1
ATOM 746 O O . LEU A 1 92 ? -8.921 -4.008 0.522 1.00 94.25 92 LEU A O 1
ATOM 750 N N . GLU A 1 93 ? -8.904 -5.430 2.250 1.00 94.19 93 GLU A N 1
ATOM 751 C CA . GLU A 1 93 ? -7.632 -6.074 1.916 1.00 94.19 93 GLU A CA 1
ATOM 752 C C . GLU A 1 93 ? -7.702 -6.757 0.547 1.00 94.19 93 GLU A C 1
ATOM 754 O O . GLU A 1 93 ? -6.803 -6.573 -0.281 1.00 94.19 93 GLU A O 1
ATOM 759 N N . LYS A 1 94 ? -8.774 -7.512 0.277 1.00 94.69 94 LYS A N 1
ATOM 760 C CA . LYS A 1 94 ? -8.975 -8.184 -1.017 1.00 94.69 94 LYS A CA 1
ATOM 761 C C . LYS A 1 94 ? -9.074 -7.172 -2.150 1.00 94.69 94 LYS A C 1
ATOM 763 O O . LYS A 1 94 ? -8.399 -7.334 -3.167 1.00 94.69 94 LYS A O 1
ATOM 768 N N . ASP A 1 95 ? -9.850 -6.110 -1.951 1.00 94.19 95 ASP A N 1
ATOM 769 C CA . ASP A 1 95 ? -10.029 -5.056 -2.950 1.00 94.19 95 ASP A CA 1
ATOM 770 C C . ASP A 1 95 ? -8.717 -4.315 -3.239 1.00 94.19 95 ASP A C 1
ATOM 772 O O . ASP A 1 95 ? -8.351 -4.113 -4.401 1.00 94.19 95 ASP A O 1
ATOM 776 N N . LEU A 1 96 ? -7.962 -3.960 -2.196 1.00 92.81 96 LEU A N 1
ATOM 777 C CA . LEU A 1 96 ? -6.661 -3.305 -2.325 1.00 92.81 96 LEU A CA 1
ATOM 778 C C . LEU A 1 96 ? -5.619 -4.213 -2.981 1.00 92.81 96 LEU A C 1
ATOM 780 O O . LEU A 1 96 ? -4.827 -3.741 -3.799 1.00 92.81 96 LEU A O 1
ATOM 784 N N . THR A 1 97 ? -5.629 -5.507 -2.658 1.00 93.88 97 THR A N 1
ATOM 785 C CA . THR A 1 97 ? -4.740 -6.503 -3.269 1.00 93.88 97 THR A CA 1
ATOM 786 C C . THR A 1 97 ? -5.030 -6.622 -4.760 1.00 93.88 97 THR A C 1
ATOM 788 O O . THR A 1 97 ? -4.124 -6.433 -5.572 1.00 93.88 97 THR A O 1
ATOM 791 N N . LEU A 1 98 ? -6.299 -6.798 -5.138 1.00 94.12 98 LEU A N 1
ATOM 792 C CA . LEU A 1 98 ? -6.729 -6.841 -6.536 1.00 94.12 98 LEU A CA 1
ATOM 793 C C . LEU A 1 98 ? -6.359 -5.545 -7.280 1.00 94.12 98 LEU A C 1
ATOM 795 O O . LEU A 1 98 ? -5.877 -5.568 -8.416 1.00 94.12 98 LEU A O 1
ATOM 799 N N . ALA A 1 99 ? -6.571 -4.386 -6.654 1.00 91.12 99 ALA A N 1
ATOM 800 C CA . ALA A 1 99 ? -6.227 -3.094 -7.240 1.00 91.12 99 ALA A CA 1
ATOM 801 C C . ALA A 1 99 ? -4.709 -2.947 -7.452 1.00 91.12 99 ALA A C 1
ATOM 803 O O . ALA A 1 99 ? -4.278 -2.425 -8.488 1.00 91.12 99 ALA A O 1
ATOM 804 N N . CYS A 1 100 ? -3.905 -3.441 -6.507 1.00 91.12 100 CYS A N 1
ATOM 805 C CA . CYS A 1 100 ? -2.449 -3.474 -6.587 1.00 91.12 100 CYS A CA 1
ATOM 806 C C . CYS A 1 100 ? -1.971 -4.399 -7.717 1.00 91.12 100 CYS A C 1
ATOM 808 O O . CYS A 1 100 ? -1.187 -3.973 -8.564 1.00 91.12 100 CYS A O 1
ATOM 810 N N . GLU A 1 101 ? -2.505 -5.618 -7.809 1.00 92.88 101 GLU A N 1
ATOM 811 C CA . GLU A 1 101 ? -2.199 -6.571 -8.884 1.00 92.88 101 GLU A CA 1
ATOM 812 C C . GLU A 1 101 ? -2.530 -5.992 -10.264 1.00 92.88 101 GLU A C 1
ATOM 814 O O . GLU A 1 101 ? -1.703 -6.017 -11.178 1.00 92.88 101 GLU A O 1
ATOM 819 N N . ASN A 1 102 ? -3.701 -5.365 -10.402 1.00 91.75 102 ASN A N 1
ATOM 820 C CA . ASN A 1 102 ? -4.103 -4.684 -11.631 1.00 91.75 102 ASN A CA 1
ATOM 821 C C . ASN A 1 102 ? -3.194 -3.496 -11.972 1.00 91.75 102 ASN A C 1
ATOM 823 O O . ASN A 1 102 ? -2.987 -3.174 -13.145 1.00 91.75 102 ASN A O 1
ATOM 827 N N . GLN A 1 103 ? -2.670 -2.785 -10.972 1.00 89.38 103 GLN A N 1
ATOM 828 C CA . GLN A 1 103 ? -1.684 -1.731 -11.201 1.00 89.38 103 GLN A CA 1
ATOM 829 C C . GLN A 1 103 ? -0.353 -2.319 -11.679 1.00 89.38 103 GLN A C 1
ATOM 831 O O . GLN A 1 103 ? 0.183 -1.841 -12.678 1.00 89.38 103 GLN A O 1
ATOM 836 N N . ILE A 1 104 ? 0.141 -3.374 -11.027 1.00 90.56 104 ILE A N 1
ATOM 837 C CA . ILE A 1 104 ? 1.373 -4.072 -11.417 1.00 90.56 104 ILE A CA 1
ATOM 838 C C . ILE A 1 104 ? 1.260 -4.575 -12.856 1.00 90.56 104 ILE A C 1
ATOM 840 O O . ILE A 1 104 ? 2.130 -4.274 -13.668 1.00 90.56 104 ILE A O 1
ATOM 844 N N . ALA A 1 105 ? 0.170 -5.262 -13.206 1.00 93.00 105 ALA A N 1
ATOM 845 C CA . ALA A 1 105 ? -0.055 -5.781 -14.554 1.00 93.00 105 ALA A CA 1
ATOM 846 C C . ALA A 1 105 ? -0.031 -4.669 -15.618 1.00 93.00 105 ALA A C 1
ATOM 848 O O . ALA A 1 105 ? 0.600 -4.823 -16.665 1.00 93.00 105 ALA A O 1
ATOM 849 N N . ARG A 1 106 ? -0.664 -3.521 -15.337 1.00 90.69 106 ARG A N 1
ATOM 850 C CA . ARG A 1 106 ? -0.661 -2.355 -16.236 1.00 90.69 106 ARG A CA 1
ATOM 851 C C . ARG A 1 106 ? 0.730 -1.761 -16.428 1.00 90.69 106 ARG A C 1
ATOM 853 O O . ARG A 1 106 ? 1.082 -1.404 -17.547 1.00 90.69 106 ARG A O 1
ATOM 860 N N . GLU A 1 107 ? 1.520 -1.642 -15.367 1.00 89.56 107 GLU A N 1
ATOM 861 C CA . GLU A 1 107 ? 2.891 -1.129 -15.479 1.00 89.56 107 GLU A CA 1
ATOM 862 C C . GLU A 1 107 ? 3.813 -2.130 -16.190 1.00 89.56 107 GLU A C 1
ATOM 864 O O . GLU A 1 107 ? 4.630 -1.744 -17.028 1.00 89.56 107 GLU A O 1
ATOM 869 N N . LEU A 1 108 ? 3.615 -3.427 -15.956 1.00 92.50 108 LEU A N 1
ATOM 870 C CA . LEU A 1 108 ? 4.379 -4.495 -16.598 1.00 92.50 108 LEU A CA 1
ATOM 871 C C . LEU A 1 108 ? 4.138 -4.538 -18.115 1.00 92.50 108 LEU A C 1
ATOM 873 O O . LEU A 1 108 ? 5.071 -4.786 -18.872 1.00 92.50 108 LEU A O 1
ATOM 877 N N . GLN A 1 109 ? 2.930 -4.200 -18.575 1.00 93.19 109 GLN A N 1
ATOM 878 C CA . GLN A 1 109 ? 2.626 -4.048 -20.005 1.00 93.19 109 GLN A CA 1
ATOM 879 C C . GLN A 1 109 ? 3.352 -2.866 -20.666 1.00 93.19 109 GLN A C 1
ATOM 881 O O . GLN A 1 109 ? 3.639 -2.918 -21.861 1.00 93.19 109 GLN A O 1
ATOM 886 N N . LYS A 1 110 ? 3.661 -1.799 -19.920 1.00 91.31 110 LYS A N 1
ATOM 887 C CA . LYS A 1 110 ? 4.370 -0.618 -20.448 1.00 91.31 110 LYS A CA 1
ATOM 888 C C . LYS A 1 110 ? 5.879 -0.830 -20.518 1.00 91.31 110 LYS A C 1
ATOM 890 O O . LYS A 1 110 ? 6.547 -0.241 -21.368 1.00 91.31 110 LYS A O 1
ATOM 895 N N . LEU A 1 111 ? 6.413 -1.665 -19.630 1.00 91.38 111 LEU A N 1
ATOM 896 C CA . LEU A 1 111 ? 7.847 -1.863 -19.442 1.00 91.38 111 LEU A CA 1
ATOM 897 C C . LEU A 1 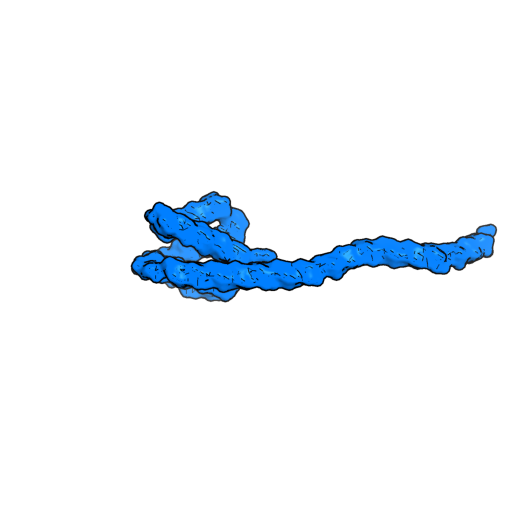111 ? 8.611 -2.233 -20.734 1.00 91.38 111 LEU A C 1
ATOM 899 O O . LEU A 1 111 ? 9.657 -1.627 -20.970 1.00 91.38 111 LEU A O 1
ATOM 903 N N . PRO A 1 112 ? 8.105 -3.122 -21.620 1.00 90.75 112 PRO A N 1
ATOM 904 C CA . PRO A 1 112 ? 8.769 -3.431 -22.887 1.00 90.75 112 PRO A CA 1
ATOM 905 C C . PRO A 1 112 ? 8.953 -2.203 -23.781 1.00 90.75 112 PRO A C 1
ATOM 907 O O . PRO A 1 112 ? 10.011 -2.025 -24.377 1.00 90.75 112 PRO A O 1
ATOM 910 N N . PHE A 1 113 ? 7.957 -1.317 -23.845 1.00 91.38 113 PHE A N 1
ATOM 911 C CA . PHE A 1 113 ? 8.028 -0.107 -24.666 1.00 91.38 113 PHE A CA 1
ATOM 912 C C . PHE A 1 113 ? 9.032 0.899 -24.111 1.00 91.38 113 PHE A C 1
ATOM 914 O O . PHE A 1 113 ? 9.792 1.495 -24.869 1.00 91.38 113 PHE A O 1
ATOM 921 N N . VAL A 1 114 ? 9.082 1.051 -22.786 1.00 91.50 114 VAL A N 1
ATOM 922 C CA . VAL A 1 114 ? 10.085 1.903 -22.133 1.00 91.50 114 VAL A CA 1
ATOM 923 C C . VAL A 1 114 ? 11.493 1.357 -22.382 1.00 91.50 114 VAL A C 1
ATOM 925 O O . VAL A 1 114 ? 12.399 2.123 -22.701 1.00 91.50 114 VAL A O 1
ATOM 928 N N . ALA A 1 115 ? 11.669 0.035 -22.321 1.00 91.25 115 ALA A N 1
ATOM 929 C CA . ALA A 1 115 ? 12.943 -0.622 -22.600 1.00 91.25 115 ALA A CA 1
ATOM 930 C C . ALA A 1 115 ? 13.384 -0.511 -24.073 1.00 91.25 115 ALA A C 1
ATOM 932 O O . ALA A 1 115 ? 14.581 -0.566 -24.353 1.00 91.25 115 ALA A O 1
ATOM 933 N N . LEU A 1 116 ? 12.454 -0.312 -25.015 1.00 93.00 116 LEU A N 1
ATOM 934 C CA . LEU A 1 116 ? 12.785 -0.086 -26.426 1.00 93.00 116 LEU A CA 1
ATOM 935 C C . LEU A 1 116 ? 13.404 1.293 -26.680 1.00 93.00 116 LEU A C 1
ATOM 937 O O . LEU A 1 116 ? 14.187 1.424 -27.617 1.00 93.00 116 LEU A O 1
ATOM 941 N N . ILE A 1 117 ? 13.108 2.313 -25.867 1.00 94.25 117 ILE A N 1
ATOM 942 C CA . ILE A 1 117 ? 13.611 3.680 -26.096 1.00 94.25 117 ILE A CA 1
ATOM 943 C C . ILE A 1 117 ? 15.154 3.729 -26.103 1.00 94.25 117 ILE A C 1
ATOM 945 O O . ILE A 1 117 ? 15.712 4.228 -27.084 1.00 94.25 117 ILE A O 1
ATOM 949 N N . PRO A 1 118 ? 15.874 3.185 -25.097 1.00 92.69 118 PRO A N 1
ATOM 950 C CA . PRO A 1 118 ? 17.337 3.133 -25.127 1.00 92.69 118 PRO A CA 1
ATOM 951 C C . PRO A 1 118 ? 17.891 2.335 -26.312 1.00 92.69 118 PRO A C 1
ATOM 953 O O . PRO A 1 118 ? 18.879 2.739 -26.923 1.00 92.69 118 PRO A O 1
ATOM 956 N N . VAL A 1 119 ? 17.246 1.215 -26.658 1.00 93.81 119 VAL A N 1
ATOM 957 C CA . VAL A 1 119 ? 17.666 0.362 -27.780 1.00 93.81 119 VAL A CA 1
ATOM 958 C C . VAL A 1 119 ? 17.565 1.127 -29.096 1.00 93.81 119 VAL A C 1
ATOM 960 O O . VAL A 1 119 ? 18.523 1.156 -29.864 1.00 93.81 119 VAL A O 1
ATOM 963 N N . LEU A 1 120 ? 16.447 1.814 -29.327 1.00 92.75 120 LEU A N 1
ATOM 964 C CA . LEU A 1 120 ? 16.227 2.630 -30.520 1.00 92.75 120 LEU A CA 1
ATOM 965 C C . LEU A 1 120 ? 17.189 3.819 -30.589 1.00 92.75 120 LEU A C 1
ATOM 967 O O . LEU A 1 120 ? 17.700 4.120 -31.666 1.00 92.75 120 LEU A O 1
ATOM 971 N N . MET A 1 121 ? 17.489 4.451 -29.450 1.00 94.75 121 MET A N 1
ATOM 972 C CA . MET A 1 121 ? 18.486 5.526 -29.354 1.00 94.75 121 MET A CA 1
ATOM 973 C C . MET A 1 121 ? 19.884 5.085 -29.804 1.00 94.75 121 MET A C 1
ATOM 975 O O . MET A 1 121 ? 20.612 5.898 -30.362 1.00 94.75 121 MET A O 1
ATOM 979 N N . LEU A 1 122 ? 20.251 3.815 -29.609 1.00 94.06 122 LEU A N 1
ATOM 980 C CA . LEU A 1 122 ? 21.519 3.265 -30.095 1.00 94.06 122 LEU A CA 1
ATOM 981 C C . LEU A 1 122 ? 21.422 2.753 -31.540 1.00 94.06 122 LEU A C 1
ATOM 983 O O . LEU A 1 122 ? 22.331 2.948 -32.345 1.00 94.06 122 LEU A O 1
ATOM 987 N N . GLN A 1 123 ? 20.315 2.099 -31.880 1.00 94.19 123 GLN A N 1
ATOM 988 C CA . GLN A 1 123 ? 20.112 1.457 -33.175 1.00 94.19 123 GLN A CA 1
ATOM 989 C C . GLN A 1 123 ? 19.941 2.475 -34.313 1.00 94.19 123 GLN A C 1
ATOM 991 O O . GLN A 1 123 ? 20.471 2.279 -35.406 1.00 94.19 123 GLN A O 1
ATOM 996 N N . PHE A 1 124 ? 19.245 3.584 -34.061 1.00 95.00 124 PHE A N 1
ATOM 997 C CA . PHE A 1 124 ? 19.017 4.640 -35.046 1.00 95.00 124 PHE A CA 1
ATOM 998 C C . PHE A 1 124 ? 20.314 5.282 -35.584 1.00 95.00 124 PHE A C 1
ATOM 1000 O O . PHE A 1 124 ? 20.505 5.272 -36.803 1.00 95.00 124 PHE A O 1
ATOM 1007 N N . PRO A 1 125 ? 21.244 5.792 -34.749 1.00 92.94 125 PRO A N 1
ATOM 1008 C CA . PRO A 1 125 ? 22.498 6.358 -35.243 1.00 92.94 125 PRO A CA 1
ATOM 1009 C C . PRO A 1 125 ? 23.396 5.310 -35.907 1.00 92.94 125 PRO A C 1
ATOM 1011 O O . PRO A 1 125 ? 24.065 5.627 -36.888 1.00 92.94 125 PRO A O 1
ATOM 1014 N N . ALA A 1 126 ? 23.379 4.058 -35.435 1.00 94.44 126 ALA A N 1
ATOM 1015 C CA . ALA A 1 126 ? 24.113 2.973 -36.082 1.00 94.44 126 ALA A CA 1
ATOM 1016 C C . ALA A 1 126 ? 23.618 2.732 -37.518 1.00 94.44 126 ALA A C 1
ATOM 1018 O O . ALA A 1 126 ? 24.427 2.624 -38.440 1.00 94.44 126 ALA A O 1
ATOM 1019 N N . TYR A 1 127 ? 22.298 2.718 -37.738 1.00 94.31 127 TYR A N 1
ATOM 1020 C CA . TYR A 1 127 ? 21.746 2.608 -39.090 1.00 94.31 127 TYR A CA 1
ATOM 1021 C C . TYR A 1 127 ? 22.001 3.845 -39.949 1.00 94.31 127 TYR A C 1
ATOM 1023 O O . TYR A 1 127 ? 22.275 3.691 -41.138 1.00 94.31 127 TYR A O 1
ATOM 1031 N N . LEU A 1 128 ? 21.962 5.054 -39.379 1.00 93.56 128 LEU A N 1
ATOM 1032 C CA . LEU A 1 128 ? 22.332 6.271 -40.108 1.00 93.56 128 LEU A CA 1
ATOM 1033 C C . LEU A 1 128 ? 23.784 6.226 -40.582 1.00 93.56 128 LEU A C 1
ATOM 1035 O O . LEU A 1 128 ? 24.042 6.539 -41.739 1.00 93.56 128 LEU A O 1
ATOM 1039 N N . LEU A 1 129 ? 24.717 5.798 -39.730 1.00 92.19 129 LEU A N 1
ATOM 1040 C CA . LEU A 1 129 ? 26.118 5.612 -40.115 1.00 92.19 129 LEU A CA 1
ATOM 1041 C C . LEU A 1 129 ? 26.276 4.549 -41.200 1.00 92.19 129 LEU A C 1
ATOM 1043 O O . LEU A 1 129 ? 27.077 4.726 -42.108 1.00 92.19 129 LEU A O 1
ATOM 1047 N N . LEU A 1 130 ? 25.512 3.461 -41.138 1.00 92.69 130 LEU A N 1
ATOM 1048 C CA . LEU A 1 130 ? 25.594 2.403 -42.141 1.00 92.69 130 LEU A CA 1
ATOM 1049 C C . LEU A 1 130 ? 25.044 2.850 -43.507 1.00 92.69 130 LEU A C 1
ATOM 1051 O O . LEU A 1 130 ? 25.609 2.495 -44.537 1.00 92.69 130 LEU A O 1
ATOM 1055 N N . LEU A 1 131 ? 23.971 3.646 -43.521 1.00 92.94 131 LEU A N 1
ATOM 1056 C CA . LEU A 1 131 ? 23.357 4.169 -44.748 1.00 92.94 131 LEU A CA 1
ATOM 1057 C C . LEU A 1 131 ? 24.124 5.355 -45.342 1.00 92.94 131 LEU A C 1
ATOM 1059 O O . LEU A 1 131 ? 24.342 5.405 -46.549 1.00 92.94 131 LEU A O 1
ATOM 1063 N N . LEU A 1 132 ? 24.515 6.318 -44.506 1.00 92.19 132 LEU A N 1
ATOM 1064 C CA . LEU A 1 132 ? 25.149 7.567 -44.936 1.00 92.19 132 LEU A CA 1
ATOM 1065 C C . LEU A 1 132 ? 26.674 7.498 -44.923 1.00 92.19 132 LEU A C 1
ATOM 1067 O O . LEU A 1 132 ? 27.311 8.350 -45.529 1.00 92.19 132 LEU A O 1
ATOM 1071 N N . GLY A 1 133 ? 27.265 6.507 -44.256 1.00 90.25 133 GLY A N 1
ATOM 1072 C CA . GLY A 1 133 ? 28.714 6.337 -44.153 1.00 90.25 133 GLY A CA 1
A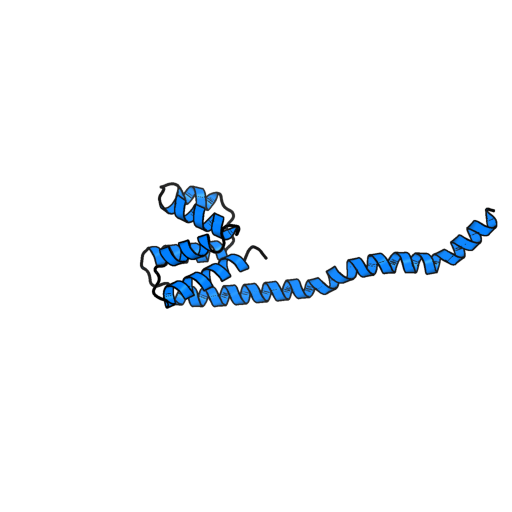TOM 1073 C C . GLY A 1 133 ? 29.420 6.345 -45.509 1.00 90.25 133 GLY A C 1
ATOM 1074 O O . GLY A 1 133 ? 30.310 7.172 -45.682 1.00 90.25 133 GLY A O 1
ATOM 1075 N N . PRO A 1 134 ? 28.997 5.521 -46.489 1.00 89.44 134 PRO A N 1
ATOM 1076 C CA . PRO A 1 134 ? 29.602 5.506 -47.824 1.00 89.44 134 PRO A CA 1
ATOM 1077 C C . PRO A 1 134 ? 29.511 6.857 -48.552 1.00 89.44 134 PRO A C 1
ATOM 1079 O O . PRO A 1 134 ? 30.478 7.318 -49.153 1.00 89.44 134 PRO A O 1
ATOM 1082 N N . TRP A 1 135 ? 28.366 7.533 -48.441 1.00 89.00 135 TRP A N 1
ATOM 1083 C CA . TRP A 1 135 ? 28.150 8.850 -49.047 1.00 89.00 135 TRP A CA 1
ATOM 1084 C C . TRP A 1 135 ? 29.011 9.932 -48.394 1.00 89.00 135 TRP A C 1
ATOM 1086 O O . TRP A 1 135 ? 29.567 10.789 -49.076 1.00 89.00 135 TRP A O 1
ATOM 1096 N N . LEU A 1 136 ? 29.137 9.890 -47.066 1.00 86.31 136 LEU A N 1
ATOM 1097 C CA . LEU A 1 136 ? 30.010 10.786 -46.318 1.00 86.31 136 LEU A CA 1
ATOM 1098 C C . LEU A 1 136 ? 31.478 10.550 -46.678 1.00 86.31 136 LEU A C 1
ATOM 1100 O O . LEU A 1 136 ? 32.201 11.526 -46.845 1.00 86.31 136 LEU A O 1
ATOM 1104 N N . SER A 1 137 ? 31.918 9.295 -46.840 1.00 87.75 137 SER A N 1
ATOM 1105 C CA . SER A 1 137 ? 33.294 9.006 -47.264 1.00 87.75 137 SER A CA 1
ATOM 1106 C C . SER A 1 137 ? 33.591 9.524 -48.669 1.00 87.75 137 SER A C 1
ATOM 1108 O O . SER A 1 137 ? 34.615 10.174 -48.848 1.00 87.75 137 SER A O 1
ATOM 1110 N N . GLU A 1 138 ? 32.684 9.330 -49.633 1.00 89.00 138 GLU A N 1
ATOM 1111 C CA . GLU A 1 138 ? 32.865 9.852 -50.996 1.00 89.00 138 GLU A CA 1
ATOM 1112 C C . GLU A 1 138 ? 32.894 11.388 -51.027 1.00 89.00 138 GLU A C 1
ATOM 1114 O O . GLU A 1 138 ? 33.723 11.983 -51.713 1.00 89.00 138 GLU A O 1
ATOM 1119 N N . LEU A 1 139 ? 32.024 12.053 -50.258 1.00 86.88 139 LEU A N 1
ATOM 1120 C CA . LEU A 1 139 ? 32.019 13.516 -50.155 1.00 86.88 139 LEU A CA 1
ATOM 1121 C C . LEU A 1 139 ? 33.299 14.063 -49.515 1.00 86.88 139 LEU A C 1
ATOM 1123 O O . LEU A 1 139 ? 33.791 15.101 -49.948 1.00 86.88 139 LEU A O 1
ATOM 1127 N N . ILE A 1 140 ? 33.832 13.388 -48.492 1.00 89.31 140 ILE A N 1
ATOM 1128 C CA . ILE A 1 140 ? 35.086 13.786 -47.838 1.00 89.31 140 ILE A CA 1
ATOM 1129 C C . ILE A 1 140 ? 36.270 13.598 -48.791 1.00 89.31 140 ILE A C 1
ATOM 1131 O O . ILE A 1 140 ? 37.104 14.495 -48.880 1.00 89.31 140 ILE A O 1
ATOM 1135 N N . GLU A 1 141 ? 36.329 12.488 -49.533 1.00 91.00 141 GLU A N 1
ATOM 1136 C CA . GLU A 1 141 ? 37.376 12.254 -50.538 1.00 91.00 141 GLU A CA 1
ATOM 1137 C C . GLU A 1 141 ? 37.370 13.297 -51.663 1.00 91.00 141 GLU A C 1
ATOM 1139 O O . GLU A 1 141 ? 38.427 13.623 -52.185 1.00 91.00 141 GLU A O 1
ATOM 1144 N N . GLN A 1 142 ? 36.210 13.850 -52.029 1.00 85.00 142 GLN A N 1
ATOM 1145 C CA . GLN A 1 142 ? 36.119 14.909 -53.045 1.00 85.00 142 GLN A CA 1
ATOM 1146 C C . GLN A 1 142 ? 36.465 16.315 -52.521 1.00 85.00 142 GLN A C 1
ATOM 1148 O O . GLN A 1 142 ? 36.660 17.231 -53.320 1.00 85.00 142 GLN A O 1
ATOM 1153 N N . LEU A 1 143 ? 36.489 16.510 -51.199 1.00 78.94 143 LEU A N 1
ATOM 1154 C CA . LEU A 1 143 ? 36.736 17.801 -50.540 1.00 78.94 143 LEU A CA 1
ATOM 1155 C C . LEU A 1 143 ? 38.202 18.014 -50.128 1.00 78.94 143 LEU A C 1
ATOM 1157 O O . LEU A 1 143 ? 38.577 19.153 -49.839 1.00 78.94 143 LEU A O 1
ATOM 1161 N N . VAL A 1 144 ? 38.997 16.941 -50.074 1.00 63.22 144 VAL A N 1
ATOM 1162 C CA . VAL A 1 144 ? 40.441 16.924 -49.763 1.00 63.22 144 VAL A CA 1
ATOM 1163 C C . VAL A 1 144 ? 41.250 16.887 -51.053 1.00 63.22 144 VAL A C 1
ATOM 1165 O O . VAL A 1 144 ? 42.237 17.654 -51.133 1.00 63.22 144 VAL A O 1
#

=== Feature glossary ===
Legend for the data blocks above and below:

— What the protein is —

The amino-acid sequence is the protein's primary structure: the linear order of residues from the N-terminus to the C-terminus, written in one-letter code. Everything else here — the 3D coordinates, the secondary structure, the domain annotations — is ultimately a consequence of this string.

Functional annotations link the protein to curated databases. InterPro entries identify conserved domains and families by matching the sequence against member-database signatures (Pfam, PROSITE, CDD, …). Gene Ontology (GO) terms describe molecular function, biological process, and cellular component in a controlled vocabulary. CATH places the structure in a hierarchical fold classification (Class/Architecture/Topology/Homologous-superfamily). The organism is the source species.

— Where its atoms are —

Atomic coordinates in PDBx/mmCIF format — the same representation the Protein Data Bank distributes. Each line of the _atom_site loop places one backbone atom in Cartesian space (units: ångströms, origin: arbitrary).

The six renders are orthographic views along the three Cartesian axes in both directions. Representation (cartoon, sticks, or surface) and color scheme (sequence-rainbow or by-chain) vary across proteins so the training set covers all the common visualization conventions.

— Local backbone conformation —

Eight-state secondary structure (DSSP): H is the canonical α-helix, G the tighter 3₁₀-helix, I the wider π-helix; E/B are β-structure, T and S are turns and bends, and '-' is everything else. DSSP derives these from the pattern of main-chain N–H···O=C hydrogen bonds, not from the sequence.

Three-state secondary structure (P-SEA) collapses the eight DSSP classes into helix (a), strand (b), and coil (c). P-SEA assigns these from Cα geometry alone — distances and angles — without requiring backbone oxygens, so it works on any Cα trace.

φ (phi) and ψ (psi) are the two rotatable backbone dihedrals per residue: φ is the C(i-1)–N–Cα–C torsion, ψ is the N–Cα–C–N(i+1) torsion, both in degrees on (−180°, 180°]. α-helical residues cluster near (−60°, −45°); β-strand residues near (−120°, +130°). A Ramachandran plot is simply a scatter of (φ, ψ) for every residue.

— Global shape and packing —

The geometric summary reports three shape descriptors. Rg (radius of gyration) measures how spread out the Cα atoms are about their centre of mass; compact globular proteins have small Rg, elongated or unfolded ones large. Cα contacts (<8 Å, |i−j|>4) count long-range residue pairs in spatial proximity — high for tightly packed folds, near zero for rods or random coil. The bounding-box extents give the protein's footprint along x, y, z in Å.

SASA measures how much of the protein is reachable by solvent. It is computed by rolling a water-sized probe over the atomic surface and summing the exposed area (Å²). Per-residue SASA distinguishes core (buried, low SASA) from surface (exposed, high SASA) residues; total SASA is a whole-molecule size measure.

Plot images: a contact map (which residues are close in 3D, as an N×N binary image), a Ramachandran scatter (backbone torsion angles, revealing secondary-structure composition at a glance), and — for AlphaFold structures — a PAE heatmap (pairwise prediction confidence).

— Structural neighborhood —

A 3Di character summarizes, for each residue, the relative orientation of the Cα frame of its nearest spatial neighbor. Because it encodes fold topology rather than chemistry, 3Di alignments detect remote structural similarity that sequence alignment misses.

The Foldseek neighbor list gives the closest experimentally determined structures in the PDB, ranked by structural alignment. TM-score near 1 means near-identical fold; near 0.3 means only rough topology match. This is how one finds what a novel AlphaFold prediction most resembles in the solved-structure universe.

— Confidence and disorder —

For AlphaFold models, the B-factor field carries pLDDT — the model's own estimate of local accuracy on a 0–100 scale. Regions with pLDDT<50 should be treated as essentially unmodeled; they often correspond to intrinsically disordered segments.

Crystallographic B-factors measure how much each atom's electron density is smeared out, in Å². They rise in mobile loops and surface residues and fall in the buried interior. In AlphaFold models this column is repurposed to hold pLDDT instead.

Predicted Aligned Error (PAE) is an AlphaFold confidence matrix: entry (i, j) is the expected error in the position of residue j, in ångströms, when the prediction is superimposed on the true structure at residue i. Low PAE within a block of residues means that block is internally rigid and well-predicted; high PAE between two blocks means their relative placement is uncertain even if each block individually is confident.